Protein AF-A0AAE0NDZ2-F1 (afdb_monomer_lite)

Structure (mmCIF, N/CA/C/O backbone):
data_AF-A0AAE0NDZ2-F1
#
_entry.id   AF-A0AAE0NDZ2-F1
#
loop_
_atom_site.group_PDB
_atom_site.id
_atom_site.type_symbol
_atom_site.label_atom_id
_atom_site.label_alt_id
_atom_site.label_comp_id
_atom_site.label_asym_id
_atom_site.label_entity_id
_atom_site.label_seq_id
_atom_site.pdbx_PDB_ins_code
_atom_site.Cartn_x
_atom_site.Cartn_y
_atom_site.Cartn_z
_atom_site.occupancy
_atom_site.B_iso_or_equiv
_atom_site.auth_seq_id
_atom_site.auth_comp_id
_atom_site.auth_asym_id
_atom_site.auth_atom_id
_atom_site.pdbx_PDB_model_num
ATOM 1 N N . MET A 1 1 ? -14.681 -9.062 13.235 1.00 86.12 1 MET A N 1
ATOM 2 C CA . MET A 1 1 ? -14.024 -9.333 11.926 1.00 86.12 1 MET A CA 1
ATOM 3 C C . MET A 1 1 ? -13.848 -8.012 11.200 1.00 86.12 1 MET A C 1
ATOM 5 O O . MET A 1 1 ? -14.756 -7.194 11.287 1.00 86.12 1 MET A O 1
ATOM 9 N N . PHE A 1 2 ? -12.722 -7.786 10.522 1.00 92.62 2 PHE A N 1
ATOM 10 C CA . PHE A 1 2 ? -12.487 -6.567 9.746 1.00 92.62 2 PHE A CA 1
ATOM 11 C C . PHE A 1 2 ? -11.797 -6.880 8.418 1.00 92.62 2 PHE A C 1
ATOM 13 O O . PHE A 1 2 ? -11.143 -7.917 8.294 1.00 92.62 2 PHE A O 1
ATOM 20 N N . HIS A 1 3 ? -11.945 -5.994 7.438 1.00 93.25 3 HIS A N 1
ATOM 21 C CA . HIS A 1 3 ? -11.223 -6.071 6.173 1.00 93.25 3 HIS A CA 1
ATOM 22 C C . HIS A 1 3 ? -11.071 -4.676 5.559 1.00 93.25 3 HIS A C 1
ATOM 24 O O . HIS A 1 3 ? -11.997 -3.862 5.594 1.00 93.25 3 HIS A O 1
ATOM 30 N N . GLY A 1 4 ? -9.887 -4.427 5.003 1.00 91.12 4 GLY A N 1
ATOM 31 C CA . GLY A 1 4 ? -9.574 -3.238 4.223 1.00 91.12 4 GLY A CA 1
ATOM 32 C C . GLY A 1 4 ? -9.592 -3.551 2.730 1.00 91.12 4 GLY A C 1
ATOM 33 O O . GLY A 1 4 ? -9.264 -4.661 2.319 1.00 91.12 4 GLY A O 1
ATOM 34 N N . GLY A 1 5 ? -9.956 -2.564 1.922 1.00 89.44 5 GLY A N 1
ATOM 35 C CA . GLY A 1 5 ? -9.948 -2.631 0.466 1.00 89.44 5 GLY A CA 1
ATOM 36 C C . GLY A 1 5 ? -9.258 -1.404 -0.109 1.00 89.44 5 GLY A C 1
ATOM 37 O O . GLY A 1 5 ? -9.387 -0.304 0.427 1.00 89.44 5 GLY A O 1
ATOM 38 N N . SER A 1 6 ? -8.514 -1.593 -1.194 1.00 88.00 6 SER A N 1
ATOM 39 C CA . SER A 1 6 ? -7.825 -0.510 -1.888 1.00 88.00 6 SER A CA 1
ATOM 40 C C . SER A 1 6 ? -7.906 -0.723 -3.393 1.00 88.00 6 SER A C 1
ATOM 42 O O . SER A 1 6 ? -7.569 -1.787 -3.910 1.00 88.00 6 SER A O 1
ATOM 44 N N . LEU A 1 7 ? -8.379 0.307 -4.081 1.00 86.38 7 LEU A N 1
ATOM 45 C CA . LEU A 1 7 ? -8.397 0.464 -5.526 1.00 86.38 7 LEU A CA 1
ATOM 46 C C . LEU A 1 7 ? -7.850 1.863 -5.835 1.00 86.38 7 LEU A C 1
ATOM 48 O O . LEU A 1 7 ? -7.930 2.768 -5.008 1.00 86.38 7 LEU A O 1
ATOM 52 N N . ALA A 1 8 ? -7.295 2.079 -7.027 1.00 82.62 8 ALA A N 1
ATOM 53 C CA . ALA A 1 8 ? -6.850 3.414 -7.420 1.00 82.62 8 ALA A CA 1
ATOM 54 C C . ALA A 1 8 ? -7.999 4.435 -7.273 1.00 82.62 8 ALA A C 1
ATOM 56 O O . ALA A 1 8 ? -9.031 4.317 -7.932 1.00 82.62 8 ALA A O 1
ATOM 57 N N . GLY A 1 9 ? -7.818 5.416 -6.384 1.00 85.81 9 GLY A N 1
ATOM 58 C CA . GLY A 1 9 ? -8.824 6.438 -6.077 1.00 85.81 9 GLY A CA 1
ATOM 59 C C . GLY A 1 9 ? -9.877 6.049 -5.040 1.00 85.81 9 GLY A C 1
ATOM 60 O O . GLY A 1 9 ? -10.704 6.897 -4.718 1.00 85.81 9 GLY A O 1
ATOM 61 N N . TYR A 1 10 ? -9.852 4.825 -4.503 1.00 91.38 10 TYR A N 1
ATOM 62 C CA . TYR A 1 10 ? -10.825 4.366 -3.514 1.00 91.38 10 TYR A CA 1
ATOM 63 C C . TYR A 1 10 ? -10.188 3.498 -2.433 1.00 91.38 10 TYR A C 1
ATOM 65 O O . TYR A 1 10 ? -9.565 2.481 -2.730 1.00 91.38 10 TYR A O 1
ATOM 73 N N . THR A 1 11 ? -10.417 3.831 -1.167 1.00 93.75 11 THR A N 1
ATOM 74 C CA . THR A 1 11 ? -10.063 2.949 -0.048 1.00 93.75 11 THR A CA 1
ATOM 75 C C . THR A 1 11 ? -11.272 2.711 0.836 1.00 93.75 11 THR A C 1
ATOM 77 O O . THR A 1 11 ? -12.139 3.569 1.001 1.00 93.75 11 THR A O 1
ATOM 80 N N . THR A 1 12 ? -11.370 1.502 1.369 1.00 94.50 12 THR A N 1
ATOM 81 C CA . THR A 1 12 ? -12.499 1.074 2.189 1.00 94.50 12 THR A CA 1
ATOM 82 C C . THR A 1 12 ? -11.995 0.355 3.419 1.00 94.50 12 THR A C 1
ATOM 84 O O . THR A 1 12 ? -11.032 -0.403 3.332 1.00 94.50 12 THR A O 1
ATOM 87 N N . P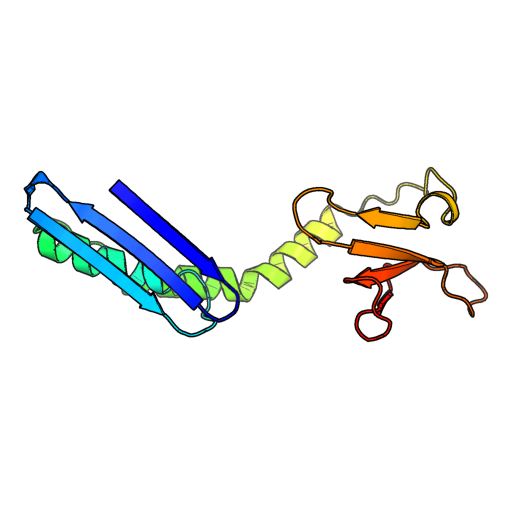HE A 1 13 ? -12.691 0.506 4.534 1.00 96.12 13 PHE A N 1
ATOM 88 C CA . PHE A 1 13 ? -12.451 -0.304 5.717 1.00 96.12 13 PHE A CA 1
ATOM 89 C C . PHE A 1 13 ? -13.789 -0.666 6.339 1.00 96.12 13 PHE A C 1
ATOM 91 O O . PHE A 1 13 ? -14.641 0.203 6.520 1.00 96.12 13 PHE A O 1
ATOM 98 N N . PHE A 1 14 ? -13.995 -1.939 6.662 1.00 95.81 14 PHE A N 1
ATOM 99 C CA . PHE A 1 14 ? -15.190 -2.353 7.383 1.00 95.81 14 PHE A CA 1
ATOM 100 C C . PHE A 1 14 ? -14.862 -3.256 8.560 1.00 95.81 14 PHE A C 1
ATOM 102 O O . PHE A 1 14 ? -13.914 -4.041 8.523 1.00 95.81 14 PHE A O 1
ATOM 109 N N . SER A 1 15 ? -15.695 -3.181 9.594 1.00 96.88 15 SER A N 1
ATOM 110 C CA . SER A 1 15 ? -15.661 -4.102 10.722 1.00 96.88 15 SER A CA 1
ATOM 111 C C . SER A 1 15 ? -17.056 -4.435 11.218 1.00 96.88 15 SER A C 1
ATOM 113 O O . SER A 1 15 ? -17.917 -3.561 11.279 1.00 96.88 15 SER A O 1
ATOM 115 N N . ILE A 1 16 ? -17.231 -5.671 11.668 1.00 97.00 16 ILE A N 1
ATOM 116 C CA . ILE A 1 16 ? -18.418 -6.134 12.390 1.00 97.00 16 ILE A CA 1
ATOM 117 C C . ILE A 1 16 ? -17.979 -6.499 13.809 1.00 97.00 16 ILE A C 1
ATOM 119 O O . ILE A 1 16 ? -17.011 -7.260 13.967 1.00 97.00 16 ILE A O 1
ATOM 123 N N . ILE A 1 17 ? -18.695 -5.966 14.804 1.00 96.06 17 ILE A N 1
ATOM 124 C CA . ILE A 1 17 ? -18.545 -6.251 16.236 1.00 96.06 17 ILE A CA 1
ATOM 125 C C . ILE A 1 17 ? -19.838 -6.925 16.732 1.00 96.06 17 ILE A C 1
ATOM 127 O O . ILE A 1 17 ? -20.772 -6.229 17.147 1.00 96.06 17 ILE A O 1
ATOM 131 N N . PRO A 1 18 ? -19.934 -8.267 16.648 1.00 96.06 18 PRO A N 1
ATOM 132 C CA . PRO A 1 18 ? -21.153 -8.999 16.993 1.00 96.06 18 PRO A CA 1
ATOM 133 C C . PRO A 1 18 ? -21.618 -8.765 18.431 1.00 96.06 18 PRO A C 1
ATOM 135 O O . PRO A 1 18 ? -22.808 -8.595 18.669 1.00 96.06 18 PRO A O 1
ATOM 138 N N . GLU A 1 19 ? -20.686 -8.689 19.378 1.00 96.12 19 GLU A N 1
ATOM 139 C CA . GLU A 1 19 ? -20.961 -8.541 20.811 1.00 96.12 19 GLU A CA 1
ATOM 140 C C . GLU A 1 19 ? -21.672 -7.221 21.134 1.00 96.12 19 GLU A C 1
ATOM 142 O O . GLU A 1 19 ? -22.402 -7.135 22.118 1.00 96.12 19 GLU A O 1
ATOM 147 N N . LEU A 1 20 ? -21.476 -6.206 20.288 1.00 95.56 20 LEU A N 1
ATOM 148 C CA . LEU A 1 20 ? -22.093 -4.889 20.422 1.00 95.56 20 LEU A CA 1
ATOM 149 C C . LEU A 1 20 ? -23.259 -4.678 19.447 1.00 95.56 20 LEU A C 1
ATOM 151 O O . LEU A 1 20 ? -23.909 -3.641 19.506 1.00 95.56 20 LEU A O 1
ATOM 155 N N . ASN A 1 21 ? -23.540 -5.637 18.554 1.00 96.44 21 ASN A N 1
ATOM 156 C CA . ASN A 1 21 ? -24.461 -5.471 17.423 1.00 96.44 21 ASN A CA 1
ATOM 157 C C . ASN A 1 21 ? -24.146 -4.224 16.571 1.00 96.44 21 ASN A C 1
ATOM 159 O O . ASN A 1 21 ? -25.048 -3.530 16.102 1.00 96.44 21 ASN A O 1
ATOM 163 N N . VAL A 1 22 ? -22.856 -3.939 16.363 1.00 96.44 22 VAL A N 1
ATOM 164 C CA . VAL A 1 22 ? -22.385 -2.770 15.605 1.00 96.44 22 VAL A CA 1
ATOM 165 C C . VAL A 1 22 ? -21.619 -3.207 14.363 1.00 96.44 22 VAL A C 1
ATOM 167 O O . VAL A 1 22 ? -20.875 -4.188 14.367 1.00 96.44 22 VAL A O 1
ATOM 170 N N . SER A 1 23 ? -21.783 -2.448 13.282 1.00 96.69 23 SER A N 1
ATOM 171 C CA . SER A 1 23 ? -20.923 -2.511 12.101 1.00 96.69 23 SER A CA 1
ATOM 172 C C . SER A 1 23 ? -20.452 -1.110 11.731 1.00 96.69 23 SER A C 1
ATOM 174 O O . SER A 1 23 ? -21.224 -0.157 11.800 1.00 96.69 23 SER A O 1
ATOM 176 N N . ILE A 1 24 ? -19.188 -0.994 11.334 1.00 97.25 24 ILE A N 1
ATOM 177 C CA . ILE A 1 24 ? -18.558 0.257 10.905 1.00 97.25 24 ILE A CA 1
ATOM 178 C C . ILE A 1 24 ? -18.116 0.065 9.460 1.00 97.25 24 ILE A C 1
ATOM 180 O O . ILE A 1 24 ? -17.475 -0.940 9.148 1.00 97.25 24 ILE A O 1
ATOM 184 N N . VAL A 1 25 ? -18.449 1.018 8.592 1.00 97.00 25 VAL A N 1
ATOM 185 C CA . VAL A 1 25 ? -18.021 1.041 7.190 1.00 97.00 25 VAL A CA 1
ATOM 186 C C . VAL A 1 25 ? -17.493 2.434 6.876 1.00 97.00 25 VAL A C 1
ATOM 188 O O . VAL A 1 25 ? -18.202 3.421 7.050 1.00 97.00 25 VAL A O 1
ATOM 191 N N . VAL A 1 26 ? -16.253 2.504 6.404 1.00 96.94 26 VAL A N 1
ATOM 192 C CA . VAL A 1 26 ? -15.589 3.730 5.960 1.00 96.94 26 VAL A CA 1
ATOM 193 C C . VAL A 1 26 ? -15.277 3.589 4.478 1.00 96.94 26 VAL A C 1
ATOM 195 O O . VAL A 1 26 ? -14.687 2.591 4.065 1.00 96.94 26 VAL A O 1
ATOM 198 N N . LEU A 1 27 ? -15.679 4.580 3.683 1.00 96.00 27 LEU A N 1
ATOM 199 C CA . LEU A 1 27 ? -15.458 4.636 2.239 1.00 96.00 27 LEU A CA 1
ATOM 200 C C . LEU A 1 27 ? -14.804 5.972 1.896 1.00 96.00 27 LEU A C 1
ATOM 202 O O . LEU A 1 27 ? -15.340 7.026 2.235 1.00 96.00 27 LEU A O 1
ATOM 206 N N . ILE A 1 28 ? -13.671 5.924 1.209 1.00 95.00 28 ILE A N 1
ATOM 207 C CA . ILE A 1 28 ? -12.898 7.090 0.789 1.00 95.00 28 ILE A CA 1
ATOM 208 C C . ILE A 1 28 ? -12.786 7.062 -0.731 1.00 95.00 28 ILE A C 1
ATOM 210 O O . ILE A 1 28 ? -12.511 6.017 -1.314 1.00 95.00 28 ILE A O 1
ATOM 214 N N . ASN A 1 29 ? -13.010 8.208 -1.369 1.00 94.00 29 ASN A N 1
ATOM 215 C CA . ASN A 1 29 ? -12.962 8.405 -2.821 1.00 94.00 29 ASN A CA 1
ATOM 216 C C . ASN A 1 29 ? -11.797 9.323 -3.229 1.00 94.00 29 ASN A C 1
ATOM 218 O O . ASN A 1 29 ? -11.948 10.219 -4.062 1.00 94.00 29 ASN A O 1
ATOM 222 N N . SER A 1 30 ? -10.642 9.139 -2.596 1.00 87.19 30 SER A N 1
ATOM 223 C CA . SER A 1 30 ? -9.426 9.881 -2.897 1.00 87.19 30 SER A CA 1
ATOM 224 C C . SER A 1 30 ? -8.198 8.979 -2.831 1.00 87.19 30 SER A C 1
ATOM 226 O O . SER A 1 30 ? -8.184 7.944 -2.164 1.00 87.19 30 SER A O 1
ATOM 228 N N . ILE A 1 31 ? -7.146 9.385 -3.545 1.00 83.81 31 ILE A N 1
ATOM 229 C CA . ILE A 1 31 ? -5.799 8.847 -3.352 1.00 83.81 31 ILE A CA 1
ATOM 230 C C . ILE A 1 31 ? -5.171 9.677 -2.236 1.00 83.81 31 ILE A C 1
ATOM 232 O O . ILE A 1 31 ? -4.840 10.842 -2.449 1.00 83.81 31 ILE A O 1
ATOM 236 N N . ALA A 1 32 ? -5.050 9.099 -1.046 1.00 81.50 32 ALA A N 1
ATOM 237 C CA . ALA A 1 32 ? -4.424 9.757 0.093 1.00 81.50 32 ALA A CA 1
ATOM 238 C C . ALA A 1 32 ? -3.046 9.158 0.390 1.00 81.50 32 ALA A C 1
ATOM 240 O O . ALA A 1 32 ? -2.695 8.080 -0.089 1.00 81.50 32 ALA A O 1
ATOM 241 N N . LEU A 1 33 ? -2.273 9.864 1.212 1.00 84.25 33 LEU A N 1
ATOM 242 C CA . LEU A 1 33 ? -1.034 9.342 1.772 1.00 84.25 33 LEU A CA 1
ATOM 243 C C . LEU A 1 33 ? -1.385 8.384 2.921 1.00 84.25 33 LEU A C 1
ATOM 245 O O . LEU A 1 33 ? -2.008 8.793 3.898 1.00 84.25 33 LEU A O 1
ATOM 249 N N . GLY A 1 34 ? -0.987 7.117 2.806 1.00 83.38 34 GLY A N 1
ATOM 250 C CA . GLY A 1 34 ? -1.287 6.086 3.807 1.00 83.38 34 GLY A CA 1
ATOM 251 C C . GLY A 1 34 ? -2.665 5.429 3.634 1.00 83.38 34 GLY A C 1
ATOM 252 O O . GLY A 1 34 ? -3.145 5.275 2.514 1.00 83.38 34 GLY A O 1
ATOM 253 N N . ASP A 1 35 ? -3.280 5.001 4.743 1.00 88.31 35 ASP A N 1
ATOM 254 C CA . ASP A 1 35 ? -4.581 4.309 4.781 1.00 88.31 35 ASP A CA 1
ATOM 255 C C . ASP A 1 35 ? -5.650 5.167 5.489 1.00 88.31 35 ASP A C 1
ATOM 257 O O . ASP A 1 35 ? -5.941 4.958 6.669 1.00 88.31 35 ASP A O 1
ATOM 261 N N . PRO A 1 36 ? -6.241 6.168 4.809 1.00 91.06 36 PRO A N 1
ATOM 262 C CA . PRO A 1 36 ? -7.202 7.075 5.439 1.00 91.06 36 PRO A CA 1
ATOM 263 C C . PRO A 1 36 ? -8.452 6.347 5.950 1.00 91.06 36 PRO A C 1
ATOM 265 O O . PRO A 1 36 ? -9.019 6.747 6.964 1.00 91.06 36 PRO A O 1
ATOM 268 N N . ALA A 1 37 ? -8.881 5.272 5.276 1.00 94.31 37 ALA A N 1
ATOM 269 C CA . ALA A 1 37 ? -10.052 4.509 5.684 1.00 94.31 37 ALA A CA 1
ATOM 270 C C . ALA A 1 37 ? -9.795 3.796 7.020 1.00 94.31 37 ALA A C 1
ATOM 272 O O . ALA A 1 37 ? -10.635 3.862 7.918 1.00 94.31 37 ALA A O 1
ATOM 273 N N . GLY A 1 38 ? -8.611 3.194 7.180 1.00 93.81 38 GLY A N 1
ATOM 274 C CA . GLY A 1 38 ? -8.155 2.637 8.452 1.00 93.81 38 GLY A CA 1
ATOM 275 C C . GLY A 1 38 ? -7.995 3.698 9.546 1.00 93.81 38 GLY A C 1
ATOM 276 O O . GLY A 1 38 ? -8.474 3.504 10.664 1.00 93.81 38 GLY A O 1
ATOM 277 N N . TRP A 1 39 ? -7.392 4.850 9.233 1.00 94.62 39 TRP A N 1
ATOM 278 C CA . TRP A 1 39 ? -7.166 5.921 10.217 1.00 94.62 39 TRP A CA 1
ATOM 279 C C . TRP A 1 39 ? -8.444 6.595 10.723 1.00 94.62 39 TRP A C 1
ATOM 281 O O . TRP A 1 39 ? -8.460 7.087 11.846 1.00 94.62 39 TRP A O 1
ATOM 291 N N . ILE A 1 40 ? -9.525 6.589 9.941 1.00 95.25 40 ILE A N 1
ATOM 292 C CA . ILE A 1 40 ? -10.857 7.029 10.390 1.00 95.25 40 ILE A CA 1
ATOM 293 C C . ILE A 1 40 ? -11.575 5.914 11.157 1.00 95.25 40 ILE A C 1
ATOM 295 O O . ILE A 1 40 ? -12.279 6.175 12.133 1.00 95.25 40 ILE A O 1
ATOM 299 N N . HIS A 1 41 ? -11.407 4.663 10.723 1.00 96.38 41 HIS A N 1
ATOM 300 C CA . HIS A 1 41 ? -12.053 3.507 11.339 1.00 96.38 41 HIS A CA 1
ATOM 301 C C . HIS A 1 41 ? -11.629 3.309 12.797 1.00 96.38 41 HIS A C 1
ATOM 303 O O . HIS A 1 41 ? -12.484 3.112 13.660 1.00 96.38 41 HIS A O 1
ATOM 309 N N . GLN A 1 42 ? -10.330 3.386 13.080 1.00 95.38 42 GLN A N 1
ATOM 310 C CA . GLN A 1 42 ? -9.813 3.081 14.410 1.00 95.38 42 GLN A CA 1
ATOM 311 C C . GLN A 1 42 ? -10.335 3.988 15.542 1.00 95.38 42 GLN A C 1
ATOM 313 O O . GLN A 1 42 ? -10.823 3.439 16.532 1.00 95.38 42 GLN A O 1
ATOM 318 N N . PRO A 1 43 ? -10.331 5.334 15.435 1.00 96.44 43 PRO A N 1
ATOM 319 C CA . PRO A 1 43 ? -10.909 6.189 16.474 1.00 96.44 43 PRO A CA 1
ATOM 320 C C . PRO A 1 43 ? -12.416 5.970 16.640 1.00 96.44 43 PRO A C 1
ATOM 322 O O . PRO A 1 43 ? -12.924 6.025 17.762 1.00 96.44 43 PRO A O 1
ATOM 325 N N . ALA A 1 44 ? -13.142 5.679 15.553 1.00 95.75 44 ALA A N 1
ATOM 326 C CA . ALA A 1 44 ? -14.558 5.334 15.643 1.00 95.75 44 ALA A CA 1
ATOM 327 C C . ALA A 1 44 ? -14.765 4.038 16.445 1.00 95.75 44 ALA A C 1
ATOM 329 O O . ALA A 1 44 ? -15.622 3.991 17.328 1.00 95.75 44 ALA A O 1
ATOM 330 N N . LEU A 1 45 ? -13.949 3.011 16.187 1.00 95.56 45 LEU A N 1
ATOM 331 C CA . LEU A 1 45 ? -13.988 1.759 16.935 1.00 95.56 45 LEU A CA 1
ATOM 332 C C . LEU A 1 45 ? -13.640 1.965 18.415 1.00 95.56 45 LEU A C 1
ATOM 334 O O . LEU A 1 45 ? -14.386 1.484 19.263 1.00 95.56 45 LEU A O 1
ATOM 338 N N . GLU A 1 46 ? -12.561 2.688 18.734 1.00 95.88 46 GLU A N 1
ATOM 339 C CA . GLU A 1 46 ? -12.181 2.969 20.129 1.00 95.88 46 GLU A CA 1
ATOM 340 C C . GLU A 1 46 ? -13.270 3.714 20.899 1.00 95.88 46 GLU A C 1
ATOM 342 O O . GLU A 1 46 ? -13.491 3.434 22.078 1.00 95.88 46 GLU A O 1
ATOM 347 N N . THR A 1 47 ? -13.971 4.624 20.219 1.00 94.88 47 THR A N 1
ATOM 348 C CA . THR A 1 47 ? -15.109 5.346 20.795 1.00 94.88 47 THR A CA 1
ATOM 349 C C . THR A 1 47 ? -16.257 4.390 21.118 1.00 94.88 47 THR A C 1
ATOM 351 O O . THR A 1 47 ? -16.831 4.467 22.198 1.00 94.88 47 THR A O 1
ATOM 354 N N . ILE A 1 48 ? -16.572 3.457 20.213 1.00 95.38 48 ILE A N 1
ATOM 355 C CA . ILE A 1 48 ? -17.660 2.480 20.388 1.00 95.38 48 ILE A CA 1
ATOM 356 C C . ILE A 1 48 ? -17.374 1.489 21.521 1.00 95.38 48 ILE A C 1
ATOM 358 O O . ILE A 1 48 ? -18.294 1.114 22.244 1.00 95.38 48 ILE A O 1
ATOM 362 N N . ILE A 1 49 ? -16.124 1.045 21.672 1.00 94.69 49 ILE A N 1
ATOM 363 C CA . ILE A 1 49 ? -15.743 0.082 22.720 1.00 94.69 49 ILE A CA 1
ATOM 364 C C . ILE A 1 49 ? -15.346 0.755 24.042 1.00 94.69 49 ILE A C 1
ATOM 366 O O . ILE A 1 49 ? -14.920 0.065 24.968 1.00 94.69 49 ILE A O 1
ATOM 370 N N . GLU A 1 50 ? -15.460 2.084 24.119 1.00 94.56 50 GLU A N 1
ATOM 371 C CA . GLU A 1 50 ? -15.132 2.898 25.293 1.00 94.56 50 GLU A CA 1
ATOM 372 C C . GLU A 1 50 ? -13.725 2.598 25.847 1.00 94.56 50 GLU A C 1
ATOM 374 O O . GLU A 1 50 ? -13.518 2.378 27.048 1.00 94.56 50 GLU A O 1
ATOM 379 N N . THR A 1 51 ? -12.726 2.562 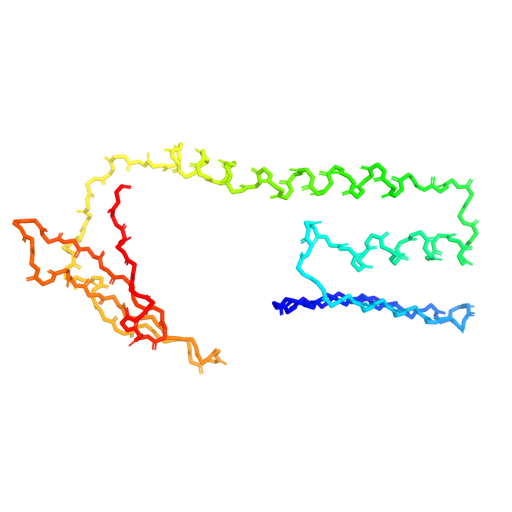24.956 1.00 94.62 51 THR A N 1
ATOM 380 C CA . THR A 1 51 ? -11.338 2.262 25.329 1.00 94.62 51 THR A CA 1
ATOM 381 C C . THR A 1 51 ? -10.854 3.210 26.430 1.00 94.62 51 THR A C 1
ATOM 383 O O . THR A 1 51 ? -10.800 4.424 26.263 1.00 94.62 51 THR A O 1
ATOM 386 N N . LYS A 1 52 ? -10.410 2.649 27.564 1.00 95.19 52 LYS A N 1
ATOM 387 C CA . LYS A 1 52 ? -9.952 3.428 28.737 1.00 95.19 52 LYS A CA 1
ATOM 388 C C . LYS A 1 52 ? -8.702 4.280 28.488 1.00 95.19 52 LYS A C 1
ATOM 390 O O . LYS A 1 52 ? -8.404 5.175 29.273 1.00 95.19 52 LYS A O 1
ATOM 395 N N . LYS A 1 53 ? -7.922 3.937 27.465 1.00 95.00 53 LYS A N 1
ATOM 396 C CA . LYS A 1 53 ? -6.679 4.606 27.071 1.00 95.00 53 LYS A CA 1
ATOM 397 C C . LYS A 1 53 ? -6.661 4.744 25.546 1.00 95.00 53 LYS A C 1
ATOM 399 O O . LYS A 1 53 ? -6.091 3.866 24.901 1.00 95.00 53 LYS A O 1
ATOM 404 N N . PRO A 1 54 ? -7.346 5.755 24.989 1.00 93.12 54 PRO A N 1
ATOM 405 C CA . PRO A 1 54 ? -7.421 5.912 23.547 1.00 93.12 54 PRO A CA 1
ATOM 406 C C . PRO A 1 54 ? -6.052 6.257 22.957 1.00 93.12 54 PRO A C 1
ATOM 408 O O . PRO A 1 54 ? -5.227 6.900 23.616 1.00 93.12 54 PRO A O 1
ATOM 411 N N . ASN A 1 55 ? -5.815 5.824 21.724 1.00 96.06 55 ASN A N 1
ATOM 412 C CA . ASN A 1 55 ? -4.604 6.154 20.980 1.00 96.06 55 ASN A CA 1
ATOM 413 C C . ASN A 1 55 ? -4.696 7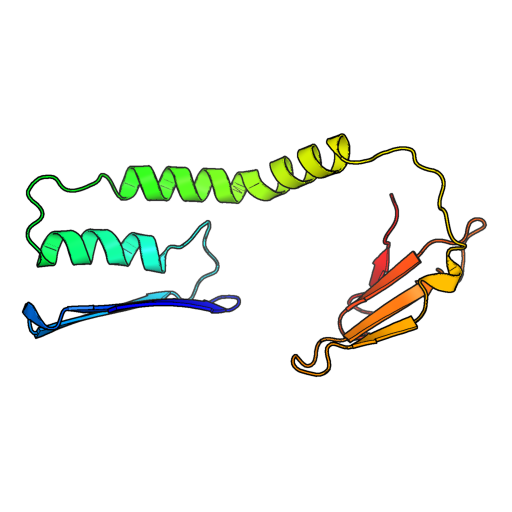.555 20.356 1.00 96.06 55 ASN A C 1
ATOM 415 O O . ASN A 1 55 ? -5.774 8.037 20.006 1.00 96.06 55 ASN A O 1
ATOM 419 N N . ASP A 1 56 ? -3.543 8.196 20.150 1.00 96.50 56 ASP A N 1
ATOM 420 C CA . ASP A 1 56 ? -3.462 9.426 19.360 1.00 96.50 56 ASP A CA 1
ATOM 421 C C . ASP A 1 56 ? -3.436 9.089 17.863 1.00 96.50 56 ASP A C 1
ATOM 423 O O . ASP A 1 56 ? -2.387 8.997 17.222 1.00 96.50 56 ASP A O 1
ATOM 427 N N . TYR A 1 57 ? -4.619 8.850 17.299 1.00 95.69 57 TYR A N 1
ATOM 428 C CA . TYR A 1 57 ? -4.748 8.503 15.886 1.00 95.69 57 TYR A CA 1
ATOM 429 C C . TYR A 1 57 ? -4.386 9.640 14.934 1.00 95.69 57 TYR A C 1
ATOM 431 O O . TYR A 1 57 ? -4.069 9.359 13.780 1.00 95.69 57 TYR A O 1
ATOM 439 N N . VAL A 1 58 ? -4.399 10.896 15.392 1.00 95.06 58 VAL A N 1
ATOM 440 C CA . VAL A 1 58 ? -3.952 12.027 14.570 1.00 95.06 58 VAL A CA 1
ATOM 441 C C . VAL A 1 58 ? -2.444 11.935 14.381 1.00 95.06 58 VAL A C 1
ATOM 443 O O . VAL A 1 58 ? -1.987 11.886 13.241 1.00 95.06 58 VAL A O 1
ATOM 446 N N . ALA A 1 59 ? -1.686 11.794 15.471 1.00 96.56 59 ALA A N 1
ATOM 447 C CA . ALA A 1 59 ? -0.235 11.642 15.401 1.00 96.56 59 ALA A CA 1
ATOM 448 C C . ALA A 1 59 ? 0.182 10.409 14.578 1.00 96.56 59 ALA A C 1
ATOM 450 O O . ALA A 1 59 ? 1.075 10.495 13.734 1.00 96.56 59 ALA A O 1
ATOM 451 N N . LEU A 1 60 ? -0.499 9.271 14.764 1.00 96.31 60 LEU 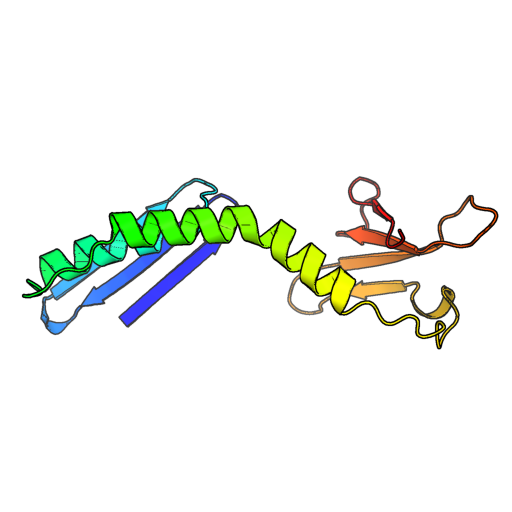A N 1
ATOM 452 C CA . LEU A 1 60 ? -0.227 8.048 13.997 1.00 96.31 60 LEU A CA 1
ATOM 453 C C . LEU A 1 60 ? -0.533 8.212 12.500 1.00 96.31 60 LEU A C 1
ATOM 455 O O . LEU A 1 60 ? 0.230 7.738 11.655 1.00 96.31 60 LEU A O 1
ATOM 459 N N . ALA A 1 61 ? -1.631 8.890 12.154 1.00 94.69 61 ALA A N 1
ATOM 460 C CA . ALA A 1 61 ? -1.982 9.159 10.764 1.00 94.69 61 ALA A CA 1
ATOM 461 C C . ALA A 1 61 ? -0.979 10.116 10.099 1.00 94.69 61 ALA A C 1
ATOM 463 O O . ALA A 1 61 ? -0.592 9.891 8.950 1.00 94.69 61 ALA A O 1
ATOM 464 N N . GLU A 1 62 ? -0.518 11.146 10.815 1.00 95.06 62 GLU A N 1
ATOM 465 C CA . GLU A 1 62 ? 0.520 12.070 10.346 1.00 95.06 62 GLU A CA 1
ATOM 466 C C . GLU A 1 62 ? 1.856 11.354 10.111 1.00 95.06 62 GLU A C 1
ATOM 468 O O . GLU A 1 62 ? 2.467 11.514 9.049 1.00 95.06 62 GLU A O 1
ATOM 473 N N . GLU A 1 63 ? 2.283 10.505 11.049 1.00 95.06 63 GLU A N 1
ATOM 474 C CA . GLU A 1 63 ? 3.490 9.685 10.905 1.00 95.06 63 GLU A CA 1
ATOM 475 C C . GLU A 1 63 ? 3.388 8.756 9.686 1.00 95.06 63 GLU A C 1
ATOM 477 O O . GLU A 1 63 ? 4.313 8.671 8.868 1.00 95.06 63 GLU A O 1
ATOM 482 N N . ALA A 1 64 ? 2.246 8.086 9.517 1.00 92.94 64 ALA A N 1
ATOM 483 C CA . ALA A 1 64 ? 2.007 7.199 8.388 1.00 92.94 64 ALA A CA 1
ATOM 484 C C . ALA A 1 64 ? 2.016 7.953 7.050 1.00 92.94 64 ALA A C 1
ATOM 486 O O . ALA A 1 64 ? 2.624 7.481 6.084 1.00 92.94 64 ALA A O 1
ATOM 487 N N . ALA A 1 65 ? 1.396 9.134 6.992 1.00 93.50 65 ALA A N 1
ATOM 488 C CA . ALA A 1 65 ? 1.404 9.987 5.810 1.00 93.50 65 ALA A CA 1
ATOM 489 C C . ALA A 1 65 ? 2.829 10.443 5.459 1.00 93.50 65 ALA A C 1
ATOM 491 O O . ALA A 1 65 ? 3.241 10.344 4.300 1.00 93.50 65 ALA A O 1
ATOM 492 N N . PHE A 1 66 ? 3.612 10.863 6.457 1.00 94.06 66 PHE A N 1
ATOM 493 C CA . PHE A 1 66 ? 5.010 11.252 6.278 1.00 94.06 66 PHE A CA 1
ATOM 494 C C . PHE A 1 66 ? 5.880 10.084 5.788 1.00 94.06 66 PHE A C 1
ATOM 496 O O . PHE A 1 66 ? 6.658 10.225 4.836 1.00 94.06 66 PHE A O 1
ATOM 503 N N . SER A 1 67 ? 5.724 8.903 6.391 1.00 91.94 67 SER A N 1
ATOM 504 C CA . SER A 1 67 ? 6.440 7.691 5.984 1.00 91.94 67 SER A CA 1
ATOM 505 C C . SER A 1 67 ? 6.069 7.256 4.566 1.00 91.94 67 SER A C 1
ATOM 507 O O . SER A 1 67 ? 6.951 6.851 3.802 1.00 91.94 67 SER A O 1
ATOM 509 N N . HIS A 1 68 ? 4.793 7.382 4.186 1.00 91.38 68 HIS A N 1
ATOM 510 C CA . HIS A 1 68 ? 4.321 7.088 2.836 1.00 91.38 68 HIS A CA 1
ATOM 511 C C . HIS A 1 68 ? 4.897 8.071 1.812 1.00 91.38 68 HIS A C 1
ATOM 513 O O . HIS A 1 68 ? 5.451 7.635 0.804 1.00 91.38 68 HIS A O 1
ATOM 519 N N . ALA A 1 69 ? 4.864 9.377 2.093 1.00 92.19 69 ALA A N 1
ATOM 520 C CA . ALA A 1 69 ? 5.461 10.397 1.229 1.00 92.19 69 ALA A CA 1
ATOM 521 C C . ALA A 1 69 ? 6.971 10.179 1.025 1.00 92.19 69 ALA A C 1
ATOM 523 O O . ALA A 1 69 ? 7.496 10.363 -0.071 1.00 92.19 69 ALA A O 1
ATOM 524 N N . SER A 1 70 ? 7.660 9.709 2.066 1.00 92.94 70 SER A N 1
ATOM 525 C CA . SER A 1 70 ? 9.100 9.432 2.036 1.00 92.94 70 SER A CA 1
ATOM 526 C C . SER A 1 70 ? 9.450 8.050 1.466 1.00 92.94 70 SER A C 1
ATOM 528 O O . SER A 1 70 ? 10.628 7.735 1.275 1.00 92.94 70 SER A O 1
ATOM 530 N N . SER A 1 71 ? 8.454 7.195 1.213 1.00 90.75 71 SER A N 1
ATOM 531 C CA . SER A 1 71 ? 8.677 5.780 0.902 1.00 90.75 71 SER A CA 1
ATOM 532 C C . SER A 1 71 ? 9.418 5.575 -0.415 1.00 90.75 71 SER A C 1
ATOM 534 O O . SER A 1 71 ? 10.351 4.779 -0.456 1.00 90.75 71 SER A O 1
ATOM 536 N N . ILE A 1 72 ? 9.073 6.332 -1.461 1.00 88.31 72 ILE A N 1
ATOM 537 C CA . ILE A 1 72 ? 9.724 6.226 -2.773 1.00 88.31 72 ILE A CA 1
ATOM 538 C C . ILE A 1 72 ? 11.204 6.588 -2.673 1.00 88.31 72 ILE A C 1
ATOM 540 O O . ILE A 1 72 ? 12.048 5.844 -3.165 1.00 88.31 72 ILE A O 1
ATOM 544 N N . ALA A 1 73 ? 11.540 7.678 -1.978 1.00 92.00 73 ALA A N 1
ATOM 545 C CA . ALA A 1 73 ? 12.932 8.069 -1.768 1.00 92.00 73 ALA A CA 1
ATOM 546 C C . ALA A 1 73 ? 13.717 6.981 -1.017 1.00 92.00 73 ALA A C 1
ATOM 548 O O . ALA A 1 73 ? 14.828 6.633 -1.413 1.00 92.00 73 ALA A O 1
ATOM 549 N N . ARG A 1 74 ? 13.120 6.391 0.027 1.00 91.88 74 ARG A N 1
ATOM 550 C CA . ARG A 1 74 ? 13.725 5.281 0.777 1.00 91.88 74 ARG A CA 1
ATOM 551 C C . ARG A 1 74 ? 13.935 4.044 -0.098 1.00 91.88 74 ARG A C 1
ATOM 553 O O . ARG A 1 74 ? 15.034 3.505 -0.108 1.00 91.88 74 ARG A O 1
ATOM 560 N N . ILE A 1 75 ? 12.928 3.652 -0.881 1.00 91.81 75 ILE A N 1
ATOM 561 C CA . ILE A 1 75 ? 13.023 2.529 -1.823 1.00 91.81 75 ILE A CA 1
ATOM 562 C C . ILE A 1 75 ? 14.154 2.767 -2.826 1.00 91.81 75 ILE A C 1
ATOM 564 O O . ILE A 1 75 ? 14.938 1.860 -3.075 1.00 91.81 75 ILE A O 1
ATOM 568 N N . LEU A 1 76 ? 14.288 3.978 -3.370 1.00 89.81 76 LEU A N 1
ATOM 569 C CA . LEU A 1 76 ? 15.373 4.309 -4.296 1.00 89.81 76 LEU A CA 1
ATOM 570 C C . LEU A 1 76 ? 16.754 4.195 -3.637 1.00 89.81 76 LEU A C 1
ATOM 572 O O . LEU A 1 76 ? 17.664 3.626 -4.235 1.00 89.81 76 LEU A O 1
ATOM 576 N N . ILE A 1 77 ? 16.906 4.682 -2.403 1.00 92.25 77 ILE A N 1
ATOM 577 C CA . ILE A 1 77 ? 18.151 4.542 -1.632 1.00 92.25 77 ILE A CA 1
ATOM 578 C C . ILE A 1 77 ? 18.475 3.063 -1.395 1.00 92.25 77 ILE A C 1
ATOM 580 O O . ILE A 1 77 ? 19.619 2.642 -1.570 1.00 92.25 77 ILE A O 1
ATOM 584 N N . ASP A 1 78 ? 17.482 2.267 -1.007 1.00 91.31 78 ASP A N 1
ATOM 585 C CA . ASP A 1 78 ? 17.667 0.844 -0.732 1.00 91.31 78 ASP A CA 1
ATOM 586 C C . ASP A 1 78 ? 17.995 0.065 -2.013 1.00 91.31 78 ASP A C 1
ATOM 588 O O . ASP A 1 78 ? 18.891 -0.779 -2.001 1.00 91.31 78 ASP A O 1
ATOM 592 N N . LEU A 1 79 ? 17.360 0.404 -3.140 1.00 88.12 79 LEU A N 1
ATOM 593 C CA . LEU A 1 79 ? 17.688 -0.141 -4.459 1.00 88.12 79 LEU A CA 1
ATOM 594 C C . LEU A 1 79 ? 19.120 0.206 -4.876 1.00 88.12 79 LEU A C 1
ATOM 596 O O . LEU A 1 79 ? 19.838 -0.668 -5.357 1.00 88.12 79 LEU A O 1
ATOM 600 N N . GLN A 1 80 ? 19.564 1.447 -4.662 1.00 87.31 80 GLN A N 1
ATOM 601 C CA . GLN A 1 80 ? 20.939 1.861 -4.952 1.00 87.31 80 GLN A CA 1
ATOM 602 C C . GLN A 1 80 ? 21.955 1.108 -4.090 1.00 87.31 80 GLN A C 1
ATOM 604 O O . GLN A 1 80 ? 22.950 0.620 -4.615 1.00 87.31 80 GLN A O 1
ATOM 609 N N . LYS A 1 81 ? 21.693 0.950 -2.788 1.00 88.44 81 LYS A N 1
ATOM 610 C CA . LYS A 1 81 ? 22.548 0.156 -1.887 1.00 88.44 81 LYS A CA 1
ATOM 611 C C . LYS A 1 81 ? 22.576 -1.325 -2.263 1.00 88.44 81 LYS A C 1
ATOM 613 O O . LYS A 1 81 ? 23.599 -1.982 -2.094 1.00 88.44 81 LYS A O 1
ATOM 618 N N . ALA A 1 82 ? 21.449 -1.858 -2.729 1.00 86.94 82 ALA A N 1
ATOM 619 C CA . ALA A 1 82 ? 21.323 -3.249 -3.144 1.00 86.94 82 ALA A CA 1
ATOM 620 C C . ALA A 1 82 ? 21.883 -3.513 -4.551 1.00 86.94 82 ALA A C 1
ATOM 622 O O . ALA A 1 82 ? 22.081 -4.681 -4.902 1.00 86.94 82 ALA A O 1
ATOM 623 N N . ARG A 1 83 ? 22.147 -2.469 -5.352 1.00 81.81 83 ARG A N 1
ATOM 624 C CA . ARG A 1 83 ? 22.773 -2.586 -6.674 1.00 81.81 83 ARG A CA 1
ATOM 625 C C . ARG A 1 83 ? 24.166 -3.182 -6.486 1.00 81.81 83 ARG A C 1
ATOM 627 O O . ARG A 1 83 ? 25.066 -2.552 -5.944 1.00 81.81 83 ARG A O 1
ATOM 634 N N . LYS A 1 84 ? 24.327 -4.434 -6.907 1.00 79.00 84 LYS A N 1
ATOM 635 C CA . LYS A 1 84 ? 25.629 -5.097 -6.980 1.00 79.00 84 LYS A CA 1
ATOM 636 C C . LYS A 1 84 ? 26.143 -4.948 -8.406 1.00 79.00 84 LYS A C 1
ATOM 638 O O . LYS A 1 84 ? 25.396 -5.249 -9.336 1.00 79.00 84 LYS A O 1
ATOM 643 N N . ASP A 1 85 ? 27.408 -4.570 -8.569 1.00 70.81 85 ASP A N 1
ATOM 644 C CA . ASP A 1 85 ? 28.101 -4.534 -9.867 1.00 70.81 85 ASP A CA 1
ATOM 645 C C . ASP A 1 85 ? 28.447 -5.956 -10.336 1.00 70.81 85 ASP A C 1
ATOM 647 O O . ASP A 1 85 ? 29.603 -6.336 -10.518 1.00 70.81 85 ASP A O 1
ATOM 651 N N . ILE A 1 86 ? 27.420 -6.793 -10.460 1.00 70.6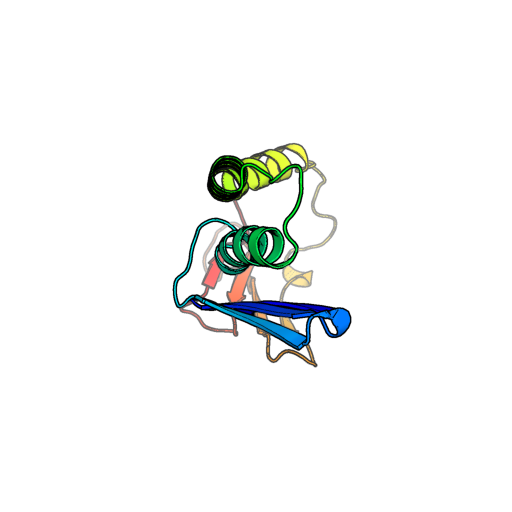2 86 ILE A N 1
ATOM 652 C CA . ILE A 1 86 ? 27.545 -8.143 -10.988 1.00 70.62 86 ILE A CA 1
ATOM 653 C C . ILE A 1 86 ? 27.391 -8.034 -12.505 1.00 70.62 86 ILE A C 1
ATOM 655 O O . ILE A 1 86 ? 26.373 -7.511 -12.967 1.00 70.62 86 ILE A O 1
ATOM 659 N N . PRO A 1 87 ? 28.359 -8.532 -13.294 1.00 71.12 87 PRO A N 1
ATOM 660 C CA . PRO A 1 87 ? 28.215 -8.562 -14.740 1.00 71.12 87 PRO A CA 1
ATOM 661 C C . PRO A 1 87 ? 26.963 -9.355 -15.127 1.00 71.12 87 PRO A C 1
ATOM 663 O O . PRO A 1 87 ? 26.661 -10.395 -14.532 1.00 71.12 87 PRO A O 1
ATOM 666 N N . LEU A 1 88 ? 26.232 -8.857 -16.129 1.00 69.31 88 LEU A N 1
ATOM 667 C CA . LEU A 1 88 ? 25.065 -9.535 -16.687 1.00 69.31 88 LEU A CA 1
ATOM 668 C C . LEU A 1 88 ? 25.424 -10.984 -17.032 1.00 69.31 88 LEU A C 1
ATOM 670 O O . LEU A 1 88 ? 26.282 -11.245 -17.869 1.00 69.31 88 LEU A O 1
ATOM 674 N N . GLN A 1 89 ? 24.751 -11.932 -16.380 1.00 72.62 89 GLN A N 1
ATOM 675 C CA . GLN A 1 89 ? 25.006 -13.361 -16.588 1.00 72.62 89 GLN A CA 1
ATOM 676 C C . GLN A 1 89 ? 24.365 -13.902 -17.876 1.00 72.62 89 GLN A C 1
ATOM 678 O O . GLN A 1 89 ? 24.618 -15.046 -18.245 1.00 72.62 89 GLN A O 1
ATOM 683 N N . ARG A 1 90 ? 23.507 -13.114 -18.539 1.00 81.62 90 ARG A N 1
ATOM 684 C CA . ARG A 1 90 ? 22.753 -13.500 -19.740 1.00 81.62 90 ARG A CA 1
ATOM 685 C C . ARG A 1 90 ? 22.697 -12.345 -20.740 1.00 81.62 90 ARG A C 1
ATOM 687 O O . ARG A 1 90 ? 22.669 -11.190 -20.307 1.00 81.62 90 ARG A O 1
ATOM 694 N N . PRO A 1 91 ? 22.659 -12.629 -22.053 1.00 85.31 91 PRO A N 1
ATOM 695 C CA . PRO A 1 91 ? 22.464 -11.600 -23.066 1.00 85.31 91 PRO A CA 1
ATOM 696 C C . PRO A 1 91 ? 21.087 -10.939 -22.916 1.00 85.31 91 PRO A C 1
ATOM 698 O O . PRO A 1 91 ? 20.112 -11.573 -22.517 1.00 85.31 91 PRO A O 1
ATOM 701 N N . LEU A 1 92 ? 20.990 -9.655 -23.274 1.00 85.25 92 LEU A N 1
ATOM 702 C CA . LEU A 1 92 ? 19.745 -8.885 -23.144 1.00 85.25 92 LEU A CA 1
ATOM 703 C C . LEU A 1 92 ? 18.577 -9.481 -23.948 1.00 85.25 92 LEU A C 1
ATOM 705 O O . LEU A 1 92 ? 17.423 -9.318 -23.562 1.00 85.25 92 LEU A O 1
ATOM 709 N N . SER A 1 93 ? 18.870 -10.195 -25.037 1.00 86.88 93 SER A N 1
ATOM 710 C CA . SER A 1 93 ? 17.878 -10.898 -25.856 1.00 86.88 93 SER A CA 1
ATOM 711 C C . SER A 1 93 ? 17.054 -11.913 -25.060 1.00 86.88 93 SER A C 1
ATOM 713 O O . SER A 1 93 ? 15.869 -12.075 -25.339 1.00 86.88 93 SER A O 1
ATOM 715 N N . ASP A 1 94 ? 17.638 -12.544 -24.038 1.00 90.00 94 ASP A N 1
ATOM 716 C CA . ASP A 1 94 ? 16.974 -13.582 -23.234 1.00 90.00 94 ASP A CA 1
ATOM 717 C C . ASP A 1 94 ? 15.852 -13.023 -22.346 1.00 90.00 94 ASP A C 1
ATOM 719 O O . ASP A 1 94 ? 15.019 -13.774 -21.843 1.00 90.00 94 ASP A O 1
ATOM 723 N N . PHE A 1 95 ? 15.831 -11.704 -22.142 1.00 90.06 95 PHE A N 1
ATOM 724 C CA . PHE A 1 95 ? 14.798 -11.006 -21.377 1.00 90.06 95 PHE A CA 1
ATOM 725 C C . PHE A 1 95 ? 13.676 -10.461 -22.265 1.00 90.06 95 PHE A C 1
ATOM 727 O O . PHE A 1 95 ? 12.728 -9.871 -21.754 1.00 90.06 95 PHE A O 1
ATOM 734 N N . THR A 1 96 ? 13.783 -10.608 -23.589 1.00 93.25 96 THR A N 1
ATOM 735 C CA . THR A 1 96 ? 12.749 -10.135 -24.513 1.00 93.25 96 THR A CA 1
ATOM 736 C C . THR A 1 96 ? 11.597 -11.127 -24.597 1.00 93.25 96 THR A C 1
ATOM 738 O O . THR A 1 96 ? 11.792 -12.341 -24.595 1.00 93.25 96 THR A O 1
ATOM 741 N N . GLY A 1 97 ? 10.373 -10.611 -24.676 1.00 94.75 97 GLY A N 1
ATOM 742 C CA . GLY A 1 97 ? 9.186 -11.447 -24.782 1.00 94.75 97 GLY A CA 1
ATOM 743 C C . GLY A 1 97 ? 7.948 -10.843 -24.143 1.00 94.75 97 GLY A C 1
ATOM 744 O O . GLY A 1 97 ? 7.967 -9.766 -23.544 1.00 94.75 97 GLY A O 1
ATOM 745 N N . LEU A 1 98 ? 6.844 -11.568 -24.302 1.00 94.81 98 LEU A N 1
ATOM 746 C CA . LEU A 1 98 ? 5.551 -11.205 -23.748 1.00 94.81 98 LEU A CA 1
ATOM 747 C C . LEU A 1 98 ? 5.291 -12.003 -22.471 1.00 94.81 98 LEU A C 1
ATOM 749 O O . LEU A 1 98 ? 5.024 -13.202 -22.519 1.00 94.81 98 LEU A O 1
ATOM 753 N N . TYR A 1 99 ? 5.318 -11.316 -21.340 1.00 94.25 99 TYR A N 1
ATOM 754 C CA . TYR A 1 99 ? 5.014 -11.872 -20.032 1.00 94.25 99 TYR A CA 1
ATOM 755 C C . TYR A 1 99 ? 3.536 -11.650 -19.739 1.00 94.25 99 TYR A C 1
ATOM 757 O O . TYR A 1 99 ? 3.028 -10.534 -19.865 1.00 94.25 99 TYR A O 1
ATOM 765 N N . ARG A 1 100 ? 2.831 -12.720 -19.375 1.00 92.94 100 ARG A N 1
ATOM 766 C CA . ARG A 1 100 ? 1.408 -12.669 -19.038 1.00 92.94 100 ARG A CA 1
ATOM 767 C C . ARG A 1 100 ? 1.174 -13.353 -17.707 1.00 92.94 100 ARG A C 1
ATOM 769 O O . ARG A 1 100 ? 1.630 -14.478 -17.516 1.00 92.94 100 ARG A O 1
ATOM 776 N N . ASP A 1 101 ? 0.431 -12.694 -16.828 1.00 86.88 101 ASP A N 1
ATOM 777 C CA . ASP A 1 101 ? -0.193 -13.380 -15.701 1.00 86.88 101 ASP A CA 1
ATOM 778 C C . ASP A 1 101 ? -1.450 -14.102 -16.227 1.00 86.88 101 ASP A C 1
ATOM 780 O O . ASP A 1 101 ? -2.355 -13.430 -16.737 1.00 86.88 101 ASP A O 1
ATOM 784 N N . PRO A 1 102 ? -1.529 -15.444 -16.141 1.00 81.75 102 PRO A N 1
ATOM 785 C CA . PRO A 1 102 ? -2.677 -16.199 -16.637 1.00 81.75 102 PRO A CA 1
ATOM 786 C C . PRO A 1 102 ? -3.982 -15.897 -15.883 1.00 81.75 102 PRO A C 1
ATOM 788 O O . PRO A 1 102 ? -5.055 -16.155 -16.421 1.00 81.75 102 PRO A O 1
ATOM 791 N N . ASN A 1 103 ? -3.909 -15.343 -14.669 1.00 84.25 103 ASN A N 1
ATOM 792 C CA . ASN A 1 103 ? -5.054 -15.128 -13.786 1.00 84.25 103 ASN A CA 1
ATOM 793 C C . ASN A 1 103 ? -5.479 -13.656 -13.671 1.00 84.25 103 ASN A C 1
ATOM 795 O O . ASN A 1 103 ? -6.605 -13.389 -13.257 1.00 84.25 103 ASN A O 1
ATOM 799 N N . GLN A 1 104 ? -4.605 -12.695 -14.000 1.00 69.88 104 GLN A N 1
ATOM 800 C CA . GLN A 1 104 ? -4.814 -11.281 -13.634 1.00 69.88 104 GLN A CA 1
ATOM 801 C C . GLN A 1 104 ? -4.875 -10.288 -14.806 1.00 69.88 104 GLN A C 1
ATOM 803 O O . GLN A 1 104 ? -4.782 -9.083 -14.586 1.00 69.88 104 GLN A O 1
ATOM 808 N N . ASN A 1 105 ? -5.060 -10.746 -16.054 1.00 82.88 105 ASN A N 1
ATOM 809 C CA . ASN A 1 105 ? -5.146 -9.883 -17.253 1.00 82.88 105 ASN A CA 1
ATOM 810 C C . ASN A 1 105 ? -4.015 -8.834 -17.352 1.00 82.88 105 ASN A C 1
ATOM 812 O O . ASN A 1 105 ? -4.170 -7.767 -17.953 1.00 82.88 105 ASN A O 1
ATOM 816 N N . PHE A 1 106 ? -2.865 -9.125 -16.747 1.00 87.19 106 PHE A N 1
ATOM 817 C CA . PHE A 1 106 ? -1.701 -8.260 -16.768 1.00 87.19 106 PHE A CA 1
ATOM 818 C C . PHE A 1 106 ? -0.717 -8.774 -17.808 1.00 87.19 106 PHE A C 1
ATOM 820 O O . PHE A 1 106 ? -0.335 -9.947 -17.801 1.00 87.19 106 PHE A O 1
ATOM 827 N N . VAL A 1 107 ? -0.319 -7.882 -18.711 1.00 92.88 107 VAL A N 1
ATOM 828 C CA . VAL A 1 107 ? 0.612 -8.173 -19.797 1.00 92.88 107 VAL A CA 1
ATOM 829 C C . VAL A 1 107 ? 1.761 -7.177 -19.742 1.00 92.88 107 VAL A C 1
ATOM 831 O O . VAL A 1 107 ? 1.532 -5.971 -19.673 1.00 92.88 107 VAL A O 1
ATOM 834 N N . ALA A 1 108 ? 2.992 -7.668 -19.815 1.00 94.69 108 ALA A N 1
ATOM 835 C CA . ALA A 1 108 ? 4.189 -6.856 -19.973 1.00 94.69 108 ALA A CA 1
ATOM 836 C C . ALA A 1 108 ? 4.968 -7.350 -21.193 1.00 94.69 108 ALA A C 1
ATOM 838 O O . ALA A 1 108 ? 5.333 -8.521 -21.270 1.00 94.69 108 ALA A O 1
ATOM 839 N N . LEU A 1 109 ? 5.206 -6.470 -22.162 1.00 95.06 109 LEU A N 1
ATOM 840 C CA . LEU A 1 109 ? 6.096 -6.760 -23.284 1.00 95.06 109 LEU A CA 1
ATOM 841 C C . LEU A 1 109 ? 7.465 -6.166 -22.973 1.00 95.06 109 LEU A C 1
ATOM 843 O O . LEU A 1 109 ? 7.565 -4.963 -22.755 1.00 95.06 109 LEU A O 1
ATOM 847 N N . VAL A 1 110 ? 8.505 -6.991 -22.984 1.00 94.94 110 VAL A N 1
ATOM 848 C CA . VAL A 1 110 ? 9.892 -6.530 -22.910 1.00 94.94 110 VAL A CA 1
ATOM 849 C C . VAL A 1 110 ? 10.508 -6.647 -24.297 1.00 94.94 110 VAL A C 1
ATOM 851 O O . VAL A 1 110 ? 10.470 -7.714 -24.912 1.00 94.94 110 VAL A O 1
ATOM 854 N N . ARG A 1 111 ? 11.075 -5.552 -24.801 1.00 92.62 111 ARG A N 1
ATOM 855 C CA . ARG A 1 111 ? 11.783 -5.512 -26.087 1.00 92.62 111 ARG A CA 1
ATOM 856 C C . ARG A 1 111 ? 13.119 -4.800 -25.953 1.00 92.62 111 ARG A C 1
ATOM 858 O O . ARG A 1 111 ? 13.328 -4.045 -25.007 1.00 92.62 111 ARG A O 1
ATOM 865 N N . GLN A 1 112 ? 14.001 -5.013 -26.921 1.00 90.88 112 GLN A N 1
ATOM 866 C CA . GLN A 1 112 ? 15.175 -4.163 -27.078 1.00 90.88 112 GLN A CA 1
ATOM 867 C C . GLN A 1 112 ? 14.791 -2.846 -27.762 1.00 90.88 112 GLN A C 1
ATOM 869 O O . GLN A 1 112 ? 13.871 -2.816 -28.584 1.00 90.88 112 GLN A O 1
ATOM 874 N N . THR A 1 113 ? 15.470 -1.755 -27.409 1.00 84.50 113 THR A N 1
ATOM 875 C CA . THR A 1 113 ? 15.301 -0.464 -28.079 1.00 84.50 113 THR A CA 1
ATOM 876 C C . THR A 1 113 ? 15.737 -0.575 -29.544 1.00 84.50 113 THR A C 1
ATOM 878 O O . THR A 1 113 ? 16.800 -1.131 -29.821 1.00 84.50 113 THR A O 1
ATOM 881 N N . PRO A 1 114 ? 14.938 -0.065 -30.498 1.00 67.06 114 PRO A N 1
ATOM 882 C CA . PRO A 1 114 ? 15.233 -0.232 -31.919 1.00 67.06 114 PRO A CA 1
ATOM 883 C C . PRO A 1 114 ? 16.398 0.632 -32.439 1.00 67.06 114 PRO A C 1
ATOM 885 O O . PRO A 1 114 ? 16.901 0.348 -33.521 1.00 67.06 114 PRO A O 1
ATOM 888 N N . GLU A 1 115 ? 16.841 1.664 -31.704 1.00 66.88 115 GLU A N 1
ATOM 889 C CA . GLU A 1 115 ? 17.694 2.736 -32.256 1.00 66.88 115 GLU A CA 1
ATOM 890 C C . GLU A 1 115 ? 18.811 3.229 -31.314 1.00 66.88 115 GLU A C 1
ATOM 892 O O . GLU A 1 115 ? 18.941 4.426 -31.059 1.00 66.88 115 GLU A O 1
ATOM 897 N N . THR A 1 116 ? 19.658 2.343 -30.789 1.00 58.47 116 THR A N 1
ATOM 898 C CA . THR A 1 116 ? 20.845 2.774 -30.027 1.00 58.47 116 THR A CA 1
ATOM 899 C C . THR A 1 116 ? 22.089 1.956 -30.366 1.00 58.47 116 THR A C 1
ATOM 901 O O . THR A 1 116 ? 22.017 0.756 -30.612 1.00 58.47 116 THR A O 1
ATOM 904 N N . THR A 1 117 ? 23.253 2.617 -30.350 1.00 62.81 117 THR A N 1
ATOM 905 C CA . THR A 1 117 ? 24.595 2.016 -30.499 1.00 62.81 117 THR A CA 1
ATOM 906 C C . THR A 1 117 ? 24.881 0.954 -29.431 1.00 62.81 117 THR A C 1
ATOM 908 O O . THR A 1 117 ? 25.715 0.078 -29.640 1.00 62.81 117 THR A O 1
ATOM 911 N N . GLU A 1 118 ? 24.157 1.015 -28.309 1.00 71.56 118 GLU A N 1
ATOM 912 C CA . GLU A 1 118 ? 24.121 -0.001 -27.262 1.00 71.56 118 GLU A CA 1
ATOM 913 C C . GLU A 1 118 ? 22.677 -0.499 -27.080 1.00 71.56 118 GLU A C 1
ATOM 915 O O . GLU A 1 118 ? 21.777 0.321 -26.874 1.00 71.56 118 GLU A O 1
ATOM 920 N N . PRO A 1 119 ? 22.412 -1.815 -27.153 1.00 72.75 119 PRO A N 1
ATOM 921 C CA . PRO A 1 119 ? 21.068 -2.348 -26.966 1.00 72.75 119 PRO A CA 1
ATOM 922 C C . PRO A 1 119 ? 20.598 -2.110 -25.525 1.00 72.75 119 PRO A C 1
ATOM 924 O O . PRO A 1 119 ? 21.251 -2.543 -24.578 1.00 72.75 119 PRO A O 1
ATOM 927 N N . GLN A 1 120 ? 19.449 -1.455 -25.353 1.00 86.06 120 GLN A N 1
ATOM 928 C CA . GLN A 1 120 ? 18.791 -1.274 -24.055 1.00 86.06 120 GLN A CA 1
ATOM 929 C C . GLN A 1 120 ? 17.471 -2.039 -24.015 1.00 86.06 120 GLN A C 1
ATOM 931 O O . GLN A 1 120 ? 16.933 -2.412 -25.056 1.00 86.06 120 GLN A O 1
ATOM 936 N N . LEU A 1 121 ? 16.941 -2.289 -22.817 1.00 90.38 121 LEU A N 1
ATOM 937 C CA . LEU A 1 121 ? 15.633 -2.922 -22.650 1.00 90.38 121 LEU A CA 1
ATOM 938 C C . LEU A 1 121 ? 14.551 -1.878 -22.382 1.00 90.38 121 LEU A C 1
ATOM 940 O O . LEU A 1 121 ? 14.749 -0.923 -21.633 1.00 90.38 121 LEU A O 1
ATOM 944 N N . GLN A 1 122 ? 13.379 -2.111 -22.958 1.00 92.75 122 GLN A N 1
ATOM 945 C CA . GLN A 1 122 ? 12.171 -1.331 -22.747 1.00 92.75 122 GLN A CA 1
ATOM 946 C C . GLN A 1 122 ? 11.033 -2.262 -22.331 1.00 92.75 122 GLN A C 1
ATOM 948 O O . GLN A 1 122 ? 10.839 -3.316 -22.938 1.00 92.75 122 GLN A O 1
ATOM 953 N N . ILE A 1 123 ? 10.271 -1.862 -21.315 1.00 94.94 123 ILE A N 1
ATOM 954 C CA . ILE A 1 123 ? 9.041 -2.530 -20.893 1.00 94.94 123 ILE A CA 1
ATOM 955 C C . ILE A 1 123 ? 7.824 -1.735 -21.357 1.00 94.94 123 ILE A C 1
ATOM 957 O O . ILE A 1 123 ? 7.788 -0.515 -21.234 1.00 94.94 123 ILE A O 1
ATOM 961 N N . LEU A 1 124 ? 6.817 -2.425 -21.884 1.00 95.25 124 LEU A N 1
ATOM 962 C CA . LEU A 1 124 ? 5.523 -1.859 -22.242 1.00 95.25 124 LEU A CA 1
ATOM 963 C C . LEU A 1 124 ? 4.449 -2.499 -21.368 1.00 95.25 124 LEU A C 1
ATOM 965 O O . LEU A 1 124 ? 4.158 -3.696 -21.499 1.00 95.25 124 LEU A O 1
ATOM 969 N N . PHE A 1 125 ? 3.822 -1.699 -20.509 1.00 93.69 125 PHE A N 1
ATOM 970 C CA . PHE A 1 125 ? 2.684 -2.167 -19.723 1.00 93.69 125 PHE A CA 1
ATOM 971 C C . PHE A 1 125 ? 1.451 -2.323 -20.613 1.00 93.69 125 PHE A C 1
ATOM 973 O O . PHE A 1 125 ? 1.132 -1.465 -21.437 1.00 93.69 125 PHE A O 1
ATOM 980 N N . GLN A 1 126 ? 0.767 -3.457 -20.468 1.00 93.50 126 GLN A N 1
ATOM 981 C CA . GLN A 1 126 ? -0.351 -3.881 -21.314 1.00 93.50 126 GLN A CA 1
ATOM 982 C C . GLN A 1 126 ? -0.007 -3.938 -22.815 1.00 93.50 126 GLN A C 1
ATOM 984 O O . GLN A 1 126 ? -0.895 -3.821 -23.657 1.00 93.50 126 GLN A O 1
ATOM 989 N N . ALA A 1 127 ? 1.283 -4.093 -23.147 1.00 92.06 127 ALA A N 1
ATOM 990 C CA . ALA A 1 127 ? 1.814 -4.022 -24.512 1.00 92.06 127 ALA A CA 1
ATOM 991 C C . ALA A 1 127 ? 1.428 -2.728 -25.265 1.00 92.06 127 ALA A C 1
ATOM 993 O O . ALA A 1 127 ? 1.275 -2.731 -26.486 1.00 92.06 127 ALA A O 1
ATOM 994 N N . ARG A 1 128 ? 1.247 -1.614 -24.540 1.00 93.25 128 ARG A N 1
ATOM 995 C CA . ARG A 1 128 ? 0.876 -0.315 -25.116 1.00 93.25 128 ARG A CA 1
ATOM 996 C C . ARG A 1 128 ? 2.098 0.574 -25.288 1.00 93.25 128 ARG A C 1
ATOM 998 O O . ARG A 1 128 ? 2.821 0.820 -24.328 1.00 93.25 128 ARG A O 1
ATOM 1005 N N . GLU A 1 129 ? 2.261 1.136 -26.482 1.00 93.12 129 GLU A N 1
ATOM 1006 C CA . GLU A 1 129 ? 3.334 2.096 -26.786 1.00 93.12 129 GLU A CA 1
ATOM 1007 C C . GLU A 1 129 ? 3.271 3.347 -25.895 1.00 93.12 129 GLU A C 1
ATOM 1009 O O . GLU A 1 129 ? 4.294 3.854 -25.450 1.00 93.12 129 GLU A O 1
ATOM 1014 N N . SER A 1 130 ? 2.065 3.805 -25.535 1.00 94.38 130 SER A N 1
ATOM 1015 C CA . SER A 1 130 ? 1.871 4.933 -24.609 1.00 94.38 130 SER A CA 1
ATOM 1016 C C . SER A 1 130 ? 2.291 4.642 -23.164 1.00 94.38 130 SER A C 1
ATOM 1018 O O . SER A 1 130 ? 2.199 5.521 -22.310 1.00 94.38 130 SER A O 1
ATOM 1020 N N . GLN A 1 131 ? 2.694 3.407 -22.867 1.00 92.12 131 GLN A N 1
ATOM 1021 C CA . GLN A 1 131 ? 3.158 2.940 -21.563 1.00 92.12 131 GLN A CA 1
ATOM 1022 C C . GLN A 1 131 ? 4.520 2.244 -21.695 1.00 92.12 131 GLN A C 1
ATOM 1024 O O . GLN A 1 131 ? 4.796 1.276 -20.983 1.00 92.12 131 GLN A O 1
ATOM 1029 N N . ALA A 1 132 ? 5.339 2.707 -22.641 1.00 92.38 132 ALA A N 1
ATOM 1030 C CA . ALA A 1 132 ? 6.702 2.254 -22.844 1.00 92.38 132 ALA A CA 1
ATOM 1031 C C . ALA A 1 132 ? 7.668 2.969 -21.884 1.00 92.38 132 ALA A C 1
ATOM 1033 O O . ALA A 1 132 ? 7.699 4.197 -21.824 1.00 92.38 132 ALA A O 1
ATOM 1034 N N . TRP A 1 133 ? 8.480 2.199 -21.161 1.00 91.69 133 TRP A N 1
ATOM 1035 C CA . TRP A 1 133 ? 9.453 2.689 -20.183 1.00 91.69 133 TRP A CA 1
ATOM 1036 C C . TRP A 1 133 ? 10.802 2.015 -20.396 1.00 91.69 133 TRP A C 1
ATOM 1038 O O . TRP A 1 133 ? 10.877 0.795 -20.542 1.00 91.69 133 TRP A O 1
ATOM 1048 N N . ASN A 1 134 ? 11.881 2.791 -20.389 1.00 90.56 134 ASN A N 1
ATOM 1049 C CA . ASN A 1 134 ? 13.229 2.237 -20.489 1.00 90.56 134 ASN A CA 1
ATOM 1050 C C . ASN A 1 134 ? 13.625 1.607 -19.146 1.00 90.56 134 ASN A C 1
ATOM 1052 O O . ASN A 1 134 ? 13.432 2.212 -18.094 1.00 90.56 134 ASN A O 1
ATOM 1056 N N . LEU A 1 135 ? 14.175 0.392 -19.181 1.00 80.69 135 LEU A N 1
ATOM 1057 C CA . LEU A 1 135 ? 14.566 -0.376 -17.993 1.00 80.69 135 LEU A CA 1
ATOM 1058 C C . LEU A 1 135 ? 15.996 -0.067 -17.514 1.00 80.69 135 LEU A C 1
ATOM 1060 O O . LEU A 1 135 ? 16.482 -0.703 -16.581 1.00 80.69 135 LEU A O 1
ATOM 1064 N N . THR A 1 136 ? 16.676 0.895 -18.140 1.00 66.81 136 THR A N 1
ATOM 1065 C CA . THR A 1 136 ? 18.083 1.221 -17.877 1.00 66.81 136 THR A CA 1
ATOM 1066 C C . THR A 1 136 ? 18.309 2.720 -17.685 1.00 66.81 136 THR A C 1
ATOM 1068 O O . THR A 1 136 ? 18.159 3.469 -18.650 1.00 66.81 136 THR A O 1
ATOM 1071 N N . GLN A 1 137 ? 18.721 3.105 -16.465 1.00 51.00 137 GLN A N 1
ATOM 1072 C CA . GLN A 1 137 ? 19.847 3.998 -16.106 1.00 51.00 137 GLN A CA 1
ATOM 1073 C C . GLN A 1 137 ? 20.377 3.575 -14.715 1.00 51.00 137 GLN A C 1
ATOM 1075 O O . GLN A 1 137 ? 19.566 3.536 -13.767 1.00 51.00 137 GLN A O 1
#

Organism: NCBI:txid92902

Secondary structure (DSSP, 8-state):
-EEEEEETTEEEEEEEEGGGTEEEEEEE-S--SS-HHHHHHHHHHHHHTT-SS---HHHHHHHHHHHHHTHHHHHHHHHHHH---PPPSS-GGGG-EEEE-TTT--EEEEEE-SS-SS--EEEEETT-GGGEEE---

Sequence (137 aa):
MFHGGSLAGYTTFFSIIPELNVSIVVLINSIALGDPAGWIHQPALETIIETKKPNDYVALAEEAAFSHASSIARILIDLQKARKDIPLQRPLSDFTGLYRDPNQNFVALVRQTPETTEPQLQILFQARESQAWNLTQ

pLDDT: mean 89.32, std 8.74, range [51.0, 97.25]

Foldseek 3Di:
DKDWDDDAQKIKIKDDDVVLRDIDIFIGRGDAQAHVNVLVVQVV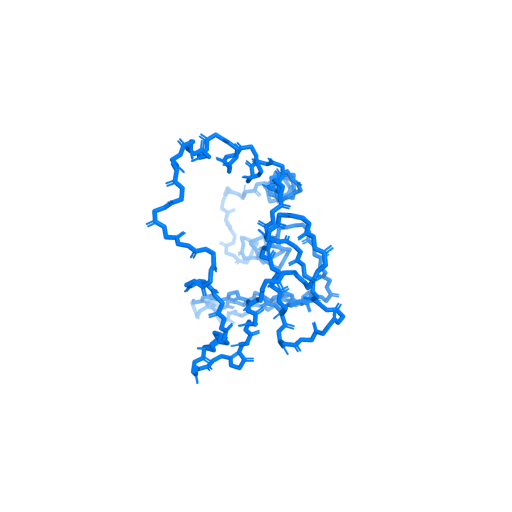VCVSVVPPDHDPSVVVVVVSSVCSVCVVVVVVVVVVVVDDPDPDPDDPVVVADWDDDPPPLWIKGWDWDPDDPDTWIWIATNVDPVRIDTPDD

Radius of gyration: 22.47 Å; chains: 1; bounding box: 53×28×61 Å